Protein AF-A0A962W747-F1 (afdb_monomer_lite)

Radius of gyration: 13.43 Å; chains: 1; bounding box: 36×18×34 Å

Foldseek 3Di:
DAWDFPVRDWEDPVDPNHLVQWFKWKFKDFPNHGPDIGTWDDPPDTRDTDDDDDDPDWGKIKIWIWIARPVPGTITIDIDIDTDD

Secondary structure (DSSP, 8-state):
-B---TT-PPPBTTSSSBGGGSEEEEEEEETTEEEEEEE-EE-SSTTBEE------S-EEEEEEEEEE-TTT--EEEEEEEEEE-

pLDDT: mean 90.15, std 5.13, range [73.69, 96.75]

Structure (mmCIF, N/CA/C/O backbone):
data_AF-A0A962W747-F1
#
_entry.id   AF-A0A962W747-F1
#
loop_
_atom_site.group_PDB
_atom_site.id
_atom_site.type_symbol
_atom_site.label_atom_id
_atom_site.label_alt_id
_atom_site.label_comp_id
_atom_site.label_asym_id
_atom_site.label_entity_id
_atom_site.label_seq_id
_atom_site.pdbx_PDB_ins_code
_atom_site.Cartn_x
_atom_site.Cartn_y
_atom_site.Cartn_z
_atom_site.occupancy
_atom_site.B_iso_or_equiv
_atom_site.auth_seq_id
_atom_site.auth_comp_id
_atom_site.auth_asym_id
_atom_site.auth_atom_id
_atom_site.pdbx_PDB_model_num
ATOM 1 N N . ALA A 1 1 ? -3.191 6.153 -3.185 1.00 81.00 1 ALA A N 1
ATOM 2 C CA . ALA A 1 1 ? -2.042 6.483 -2.319 1.00 81.00 1 ALA A CA 1
ATOM 3 C C . ALA A 1 1 ? -0.845 6.828 -3.191 1.00 81.00 1 ALA A C 1
ATOM 5 O O . ALA A 1 1 ? -0.794 6.347 -4.324 1.00 81.00 1 ALA A O 1
ATOM 6 N N . HIS A 1 2 ? 0.074 7.657 -2.691 1.00 84.25 2 HIS A N 1
ATOM 7 C CA . HIS A 1 2 ? 1.329 7.958 -3.374 1.00 84.25 2 HIS A CA 1
ATOM 8 C C . HIS A 1 2 ? 2.473 7.288 -2.617 1.00 84.25 2 HIS A C 1
ATOM 10 O O . HIS A 1 2 ? 2.717 7.621 -1.465 1.00 84.25 2 HIS A O 1
ATOM 16 N N . VAL A 1 3 ? 3.167 6.351 -3.258 1.00 83.94 3 VAL A N 1
ATOM 17 C CA . VAL A 1 3 ? 4.284 5.626 -2.643 1.00 83.94 3 VAL A CA 1
ATOM 18 C C . VAL A 1 3 ? 5.489 5.724 -3.556 1.00 83.94 3 VAL A C 1
ATOM 20 O O . VAL A 1 3 ? 5.465 5.274 -4.701 1.00 83.94 3 VAL A O 1
ATOM 23 N N . ALA A 1 4 ? 6.556 6.314 -3.036 1.00 82.50 4 ALA A N 1
ATOM 24 C CA . ALA A 1 4 ? 7.851 6.361 -3.688 1.00 82.50 4 ALA A CA 1
ATOM 25 C C . ALA A 1 4 ? 8.874 5.578 -2.866 1.00 82.50 4 ALA A C 1
ATOM 27 O O . ALA A 1 4 ? 8.708 5.355 -1.665 1.00 82.50 4 ALA A O 1
ATOM 28 N N . LEU A 1 5 ? 9.951 5.172 -3.528 1.00 79.44 5 LEU A N 1
ATOM 29 C CA . LEU A 1 5 ? 11.111 4.611 -2.850 1.00 79.44 5 LEU A CA 1
ATOM 30 C C . LEU A 1 5 ? 11.738 5.647 -1.916 1.00 79.44 5 LEU A C 1
ATOM 32 O O . LEU A 1 5 ? 11.589 6.848 -2.134 1.00 79.44 5 LEU A O 1
ATOM 36 N N . MET A 1 6 ? 12.522 5.201 -0.931 1.00 73.69 6 MET A N 1
ATOM 37 C CA . MET A 1 6 ? 13.215 6.121 -0.016 1.00 73.69 6 MET A CA 1
ATOM 38 C C . MET A 1 6 ? 14.135 7.122 -0.730 1.00 73.69 6 MET A C 1
ATOM 40 O O . MET A 1 6 ? 14.327 8.236 -0.253 1.00 73.69 6 MET A O 1
ATOM 44 N N . CYS A 1 7 ? 14.676 6.758 -1.895 1.00 75.81 7 CYS A N 1
ATOM 45 C CA . CYS A 1 7 ? 15.462 7.659 -2.741 1.00 75.81 7 CYS A CA 1
ATOM 46 C C . CYS A 1 7 ? 14.619 8.708 -3.498 1.00 75.81 7 CYS A C 1
ATOM 48 O O . CYS A 1 7 ? 15.183 9.544 -4.200 1.00 75.81 7 CYS A O 1
ATOM 50 N N . GLY A 1 8 ? 13.288 8.660 -3.391 1.00 76.75 8 GLY A N 1
ATOM 51 C CA . GLY A 1 8 ? 12.346 9.565 -4.049 1.00 76.75 8 GLY A CA 1
ATOM 52 C C . GLY A 1 8 ? 12.108 9.273 -5.532 1.00 76.75 8 GLY A C 1
ATOM 53 O O . GLY A 1 8 ? 11.389 10.020 -6.193 1.00 76.75 8 GLY A O 1
ATOM 54 N N . CYS A 1 9 ? 12.703 8.213 -6.087 1.00 83.06 9 CYS A N 1
ATOM 55 C CA . CYS A 1 9 ? 12.516 7.890 -7.495 1.00 83.06 9 CYS A CA 1
ATOM 56 C C . CYS A 1 9 ? 11.072 7.434 -7.791 1.00 83.06 9 CYS A C 1
ATOM 58 O O . CYS A 1 9 ? 10.492 6.684 -6.998 1.00 83.06 9 CYS A O 1
ATOM 60 N N . PRO A 1 10 ? 10.508 7.840 -8.944 1.00 84.56 10 PRO A N 1
ATOM 61 C CA . PRO A 1 10 ? 9.164 7.444 -9.342 1.00 84.56 10 PRO A CA 1
ATOM 62 C C . PRO A 1 10 ? 9.094 5.949 -9.671 1.00 84.56 10 PRO A C 1
ATOM 64 O O . PRO A 1 10 ? 10.004 5.407 -10.302 1.00 84.56 10 PRO A O 1
ATOM 67 N N . ILE A 1 11 ? 7.983 5.316 -9.293 1.00 84.69 11 ILE A N 1
ATOM 68 C CA . ILE A 1 11 ? 7.663 3.920 -9.614 1.00 84.69 11 ILE A CA 1
ATOM 69 C C . ILE A 1 11 ? 6.655 3.915 -10.770 1.00 84.69 11 ILE A C 1
ATOM 71 O O . ILE A 1 11 ? 5.568 4.488 -10.651 1.00 84.69 11 ILE A O 1
ATOM 75 N N . THR A 1 12 ? 7.004 3.292 -11.897 1.00 87.00 12 THR A N 1
ATOM 76 C CA . THR A 1 12 ? 6.150 3.213 -13.098 1.00 87.00 12 THR A CA 1
ATOM 77 C C . THR A 1 12 ? 6.278 1.851 -13.782 1.00 87.00 12 THR A C 1
ATOM 79 O O . THR A 1 12 ? 7.356 1.257 -13.753 1.00 87.00 12 THR A O 1
ATOM 82 N N . PRO A 1 13 ? 5.221 1.326 -14.429 1.00 85.69 13 PRO A N 1
ATOM 83 C CA . PRO A 1 13 ? 5.333 0.108 -15.229 1.00 85.69 13 PRO A CA 1
ATOM 84 C C . PRO A 1 13 ? 6.380 0.267 -16.338 1.00 85.69 13 PRO A C 1
ATOM 86 O O . PRO A 1 13 ? 6.361 1.259 -17.068 1.00 85.69 13 PRO A O 1
ATOM 89 N N . ASN A 1 14 ? 7.273 -0.714 -16.480 1.00 87.31 14 ASN A N 1
ATOM 90 C CA . ASN A 1 14 ? 8.396 -0.711 -17.431 1.00 87.31 14 ASN A CA 1
ATOM 91 C C . ASN A 1 14 ? 9.415 0.434 -17.229 1.00 87.31 14 ASN A C 1
ATOM 93 O O . ASN A 1 14 ? 10.216 0.716 -18.122 1.00 87.31 14 ASN A O 1
ATOM 97 N N . GLY A 1 15 ? 9.380 1.114 -16.079 1.00 84.25 15 GLY A N 1
ATOM 98 C CA . GLY A 1 15 ? 10.368 2.118 -15.691 1.00 84.25 15 GLY A CA 1
ATOM 99 C C . GLY A 1 15 ? 11.649 1.508 -15.116 1.00 84.25 15 GLY A C 1
ATOM 100 O O . GLY A 1 15 ? 11.792 0.291 -15.006 1.00 84.25 15 GLY A O 1
ATOM 101 N N . LEU A 1 16 ? 12.584 2.372 -14.698 1.00 84.00 16 LEU A N 1
ATOM 102 C CA . LEU A 1 16 ? 13.781 1.947 -13.955 1.00 84.00 16 LEU A CA 1
ATOM 103 C C . LEU A 1 16 ? 13.394 1.225 -12.654 1.00 84.00 16 LEU A C 1
ATOM 105 O O . LEU A 1 16 ? 13.965 0.191 -12.318 1.00 84.00 16 LEU A O 1
ATOM 109 N N . TRP A 1 17 ? 12.384 1.763 -11.971 1.00 83.88 17 TRP A N 1
ATOM 110 C CA . TRP A 1 17 ? 11.701 1.138 -10.846 1.00 83.88 17 TRP A CA 1
ATOM 111 C C . TRP A 1 17 ? 10.356 0.616 -11.343 1.00 83.88 17 TRP A C 1
ATOM 113 O O . TRP A 1 17 ? 9.339 1.311 -11.309 1.00 83.88 17 TRP A O 1
ATOM 123 N N . ASP A 1 18 ? 10.410 -0.581 -11.923 1.00 85.06 18 ASP A N 1
ATOM 124 C CA . ASP A 1 18 ? 9.291 -1.197 -12.630 1.00 85.06 18 ASP A CA 1
ATOM 125 C C . ASP A 1 18 ? 8.198 -1.649 -11.660 1.00 85.06 18 ASP A C 1
ATOM 127 O O . ASP A 1 18 ? 8.370 -2.641 -10.955 1.00 85.06 18 ASP A O 1
ATOM 131 N N . ALA A 1 19 ? 7.051 -0.965 -11.678 1.00 84.69 19 ALA A N 1
ATOM 132 C CA . ALA A 1 19 ? 5.902 -1.273 -10.824 1.00 84.69 19 ALA A CA 1
ATOM 133 C C . ALA A 1 19 ? 5.446 -2.744 -10.910 1.00 84.69 19 ALA A C 1
ATOM 135 O O . ALA A 1 19 ? 4.909 -3.270 -9.943 1.00 84.69 19 ALA A O 1
ATOM 136 N N . ASN A 1 20 ? 5.681 -3.426 -12.039 1.00 87.00 20 ASN A N 1
ATOM 137 C CA . ASN A 1 20 ? 5.295 -4.830 -12.219 1.00 87.00 20 ASN A CA 1
ATOM 138 C C . ASN A 1 20 ? 6.146 -5.812 -11.399 1.00 87.00 20 ASN A C 1
ATOM 140 O O . ASN A 1 20 ? 5.792 -6.983 -11.281 1.00 87.00 20 ASN A O 1
ATOM 144 N N . LYS A 1 21 ? 7.291 -5.360 -10.879 1.00 87.75 21 LYS A N 1
ATOM 145 C CA . LYS A 1 21 ? 8.208 -6.170 -10.065 1.00 87.75 21 LYS A CA 1
ATOM 146 C C . LYS A 1 21 ? 8.007 -5.963 -8.569 1.00 87.75 21 LYS A C 1
ATOM 148 O O . LYS A 1 21 ? 8.660 -6.637 -7.780 1.00 87.75 21 LYS A O 1
ATOM 153 N N . TYR A 1 22 ? 7.146 -5.022 -8.199 1.00 89.38 22 TYR A N 1
ATOM 154 C CA . TYR A 1 22 ? 6.932 -4.611 -6.825 1.00 89.38 22 TYR A CA 1
ATOM 155 C C . TYR A 1 22 ? 5.694 -5.302 -6.272 1.00 89.38 22 TYR A C 1
ATOM 157 O O . TYR A 1 22 ? 4.662 -5.389 -6.936 1.00 89.38 22 TYR A O 1
ATOM 165 N N . GLU A 1 23 ? 5.787 -5.743 -5.026 1.00 92.50 23 GLU A N 1
ATOM 166 C CA . GLU A 1 23 ? 4.614 -6.066 -4.233 1.00 92.50 23 GLU A CA 1
ATOM 167 C C . GLU A 1 23 ? 4.075 -4.765 -3.643 1.00 92.50 23 GLU A C 1
ATOM 169 O O . GLU A 1 23 ? 4.739 -4.118 -2.830 1.00 92.50 23 GLU A O 1
ATOM 174 N N . ILE A 1 24 ? 2.890 -4.355 -4.090 1.00 93.38 24 ILE A N 1
ATOM 175 C CA . ILE A 1 24 ? 2.275 -3.100 -3.664 1.00 93.38 24 ILE A CA 1
ATOM 176 C C . ILE A 1 24 ? 0.940 -3.417 -3.018 1.00 93.38 24 ILE A C 1
ATOM 178 O O . ILE A 1 24 ? 0.011 -3.852 -3.699 1.00 93.38 24 ILE A O 1
ATOM 182 N N . SER A 1 25 ? 0.842 -3.179 -1.714 1.00 95.94 25 SER A N 1
ATOM 183 C CA . SER A 1 25 ? -0.337 -3.532 -0.923 1.00 95.94 25 SER A CA 1
ATOM 184 C C . SER A 1 25 ? -0.626 -2.485 0.144 1.00 95.94 25 S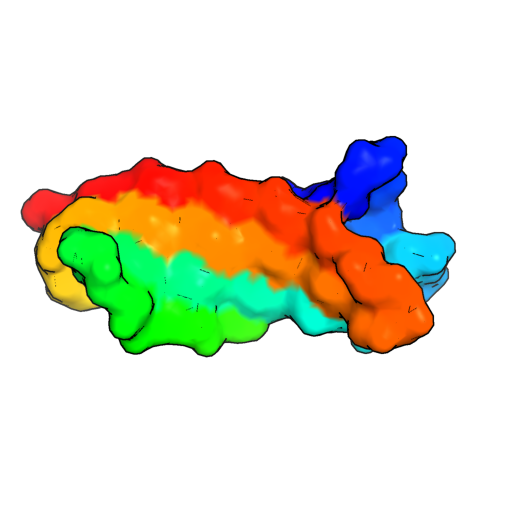ER A C 1
ATOM 186 O O . SER A 1 25 ? 0.255 -1.744 0.582 1.00 95.94 25 SER A O 1
ATOM 188 N N . ALA A 1 26 ? -1.882 -2.437 0.575 1.00 96.00 26 ALA A N 1
ATOM 189 C CA . ALA A 1 26 ? -2.346 -1.648 1.702 1.00 9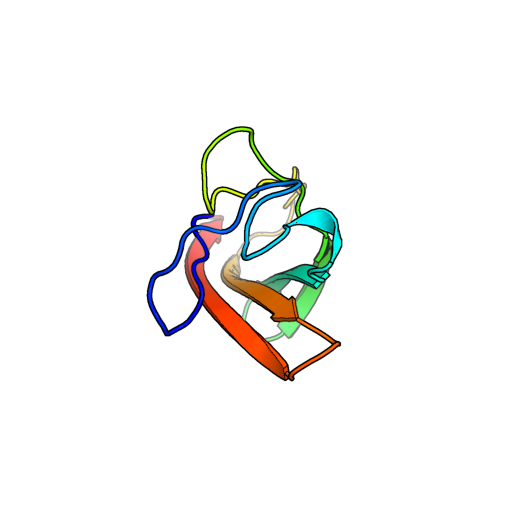6.00 26 ALA A CA 1
ATOM 190 C C . ALA A 1 26 ? -2.808 -2.574 2.830 1.00 96.00 26 ALA A C 1
ATOM 192 O O . ALA A 1 26 ? -3.738 -3.358 2.651 1.00 96.00 26 ALA A O 1
ATOM 193 N N . ILE A 1 27 ? -2.181 -2.454 3.996 1.00 96.69 27 ILE A N 1
ATOM 194 C CA . ILE A 1 27 ? -2.634 -3.082 5.238 1.00 96.69 27 ILE A CA 1
ATOM 195 C C . ILE A 1 27 ? -3.667 -2.154 5.871 1.00 96.69 27 ILE A C 1
ATOM 197 O O . ILE A 1 27 ? -3.403 -0.965 6.061 1.00 96.69 27 ILE A O 1
ATOM 201 N N . ILE A 1 28 ? -4.841 -2.698 6.181 1.00 96.31 28 ILE A N 1
ATOM 202 C CA . ILE A 1 28 ? -5.969 -1.967 6.752 1.00 96.31 28 ILE A CA 1
ATOM 203 C C . ILE A 1 28 ? -6.127 -2.394 8.200 1.00 96.31 28 ILE A C 1
ATOM 205 O O . ILE A 1 28 ? -6.519 -3.522 8.499 1.00 96.31 28 ILE A O 1
ATOM 209 N N . GLU A 1 29 ? -5.862 -1.470 9.109 1.00 96.75 29 GLU A N 1
ATOM 210 C CA . GLU A 1 29 ? -6.036 -1.664 10.540 1.00 96.75 29 GLU A CA 1
ATOM 211 C C . GLU A 1 29 ? -7.251 -0.883 11.023 1.00 96.75 29 GLU A C 1
ATOM 213 O O . GLU A 1 29 ? -7.402 0.297 10.709 1.00 96.75 29 GLU A O 1
ATOM 218 N N . ARG A 1 30 ? -8.100 -1.511 11.837 1.00 96.31 30 ARG A N 1
ATOM 219 C CA . ARG A 1 30 ? -9.217 -0.863 12.524 1.00 96.31 30 ARG A CA 1
ATOM 220 C C . ARG A 1 30 ? -9.032 -0.999 14.024 1.00 96.31 30 ARG A C 1
ATOM 222 O O . ARG A 1 30 ? -8.937 -2.104 14.549 1.00 96.31 30 ARG A O 1
ATOM 229 N N . ASN A 1 31 ? -9.004 0.129 14.729 1.00 94.88 31 ASN A N 1
ATOM 230 C CA . ASN A 1 31 ? -8.802 0.182 16.182 1.00 94.88 31 ASN A CA 1
ATOM 231 C C . ASN A 1 31 ? -7.568 -0.628 16.651 1.00 94.88 31 ASN A C 1
ATOM 233 O O . ASN A 1 31 ? -7.614 -1.287 17.687 1.00 94.88 31 ASN A O 1
ATOM 237 N N . GLY A 1 32 ? -6.485 -0.606 15.865 1.00 93.12 32 GLY A N 1
ATOM 238 C CA . GLY A 1 32 ? -5.234 -1.315 16.162 1.00 93.12 32 GLY A CA 1
ATOM 239 C C . GLY A 1 32 ? -5.244 -2.818 15.863 1.00 93.12 32 GLY A C 1
ATOM 240 O O . GLY A 1 32 ? -4.316 -3.515 16.255 1.00 93.12 32 GLY A O 1
ATOM 241 N N . THR A 1 33 ? -6.284 -3.337 15.203 1.00 94.69 33 THR A N 1
ATOM 242 C CA . THR A 1 33 ? -6.328 -4.722 14.710 1.00 94.69 33 THR A CA 1
ATOM 243 C C . THR A 1 33 ? -6.302 -4.720 13.188 1.00 94.69 33 THR A C 1
ATOM 245 O O . THR A 1 33 ? -7.102 -4.019 12.570 1.00 94.69 33 THR A O 1
ATOM 248 N N . VAL A 1 34 ? -5.414 -5.508 12.579 1.00 95.38 34 VAL A N 1
ATOM 249 C CA . VAL A 1 34 ? -5.410 -5.729 11.125 1.00 95.38 34 VAL A CA 1
ATOM 250 C C . VAL A 1 34 ? -6.717 -6.421 10.735 1.00 95.38 34 VAL A C 1
ATOM 252 O O . VAL A 1 34 ? -7.009 -7.513 11.218 1.00 95.38 34 VAL A O 1
ATOM 255 N N . GLU A 1 35 ? -7.512 -5.774 9.889 1.00 93.62 35 GLU A N 1
ATOM 256 C CA . GLU A 1 35 ? -8.753 -6.337 9.344 1.00 93.62 35 GLU A CA 1
ATOM 257 C C . GLU A 1 35 ? -8.514 -6.964 7.970 1.00 93.62 35 GLU A C 1
ATOM 259 O O . GLU A 1 35 ? -9.118 -7.989 7.670 1.00 93.62 35 GLU A O 1
ATOM 264 N N . ASP A 1 36 ? -7.656 -6.357 7.142 1.00 94.25 36 ASP A N 1
ATOM 265 C CA . ASP A 1 36 ? -7.430 -6.809 5.768 1.00 94.25 36 ASP A CA 1
ATOM 266 C C . ASP A 1 36 ? -6.059 -6.369 5.222 1.00 94.25 36 ASP A C 1
ATOM 268 O O . ASP A 1 36 ? -5.409 -5.465 5.754 1.00 94.25 36 ASP A O 1
ATOM 272 N N . THR A 1 37 ? -5.612 -7.007 4.143 1.00 95.94 37 THR A N 1
ATOM 273 C CA . THR A 1 37 ? -4.465 -6.587 3.330 1.00 95.94 37 THR A CA 1
ATOM 274 C C . THR A 1 37 ? -4.836 -6.692 1.858 1.00 95.94 37 THR A C 1
ATOM 276 O O . THR A 1 37 ? -5.103 -7.780 1.353 1.00 95.94 37 THR A O 1
ATOM 279 N N . VAL A 1 38 ? -4.841 -5.556 1.163 1.00 95.75 38 VAL A N 1
ATOM 280 C CA . VAL A 1 38 ? -5.380 -5.451 -0.196 1.00 95.75 38 VAL A CA 1
ATOM 281 C C . VAL A 1 38 ? -4.265 -5.085 -1.177 1.00 95.75 38 VAL A C 1
ATOM 283 O O . VAL A 1 38 ? -3.587 -4.079 -0.949 1.00 95.75 38 VAL A O 1
ATOM 286 N N . PRO A 1 39 ? -4.067 -5.839 -2.276 1.00 95.00 39 PRO A N 1
ATOM 287 C CA . PRO A 1 39 ? -3.118 -5.449 -3.313 1.00 95.00 39 PRO A CA 1
ATOM 288 C C . PRO A 1 39 ? -3.597 -4.171 -4.011 1.00 95.00 39 PRO A C 1
ATOM 290 O O . PRO A 1 39 ? -4.790 -3.997 -4.266 1.00 95.00 39 PRO A O 1
ATOM 293 N N . LEU A 1 40 ? -2.667 -3.278 -4.337 1.00 93.38 40 LEU A N 1
ATOM 294 C CA . LEU A 1 40 ? -2.943 -2.054 -5.079 1.00 93.38 40 LEU A CA 1
ATOM 295 C C . LEU A 1 40 ? -2.462 -2.168 -6.523 1.00 93.38 40 LEU A C 1
ATOM 297 O O . LEU A 1 40 ? -1.415 -2.742 -6.816 1.00 93.38 40 LEU A O 1
ATOM 301 N N . ASN A 1 41 ? -3.197 -1.538 -7.433 1.00 91.69 41 ASN A N 1
ATOM 302 C CA . ASN A 1 41 ? -2.839 -1.462 -8.842 1.00 91.69 41 ASN A CA 1
ATOM 303 C C . ASN A 1 41 ? -2.323 -0.067 -9.195 1.00 91.69 41 ASN A C 1
ATOM 305 O O . ASN A 1 41 ? -2.757 0.934 -8.619 1.00 91.69 41 ASN A O 1
ATOM 309 N N . PHE A 1 42 ? -1.418 -0.000 -10.172 1.00 88.56 42 PHE A N 1
ATOM 310 C CA . PHE A 1 42 ? -0.935 1.266 -10.719 1.00 88.56 42 PHE A CA 1
ATOM 311 C C . PHE A 1 42 ? -2.106 2.093 -11.263 1.00 88.56 42 PHE A C 1
ATOM 313 O O . PHE A 1 42 ? -2.877 1.616 -12.094 1.00 88.56 42 PHE A O 1
ATOM 320 N N . ALA A 1 43 ? -2.235 3.330 -10.788 1.00 90.69 43 ALA A N 1
ATOM 321 C CA . ALA A 1 43 ? -3.387 4.190 -11.057 1.00 90.69 43 ALA A CA 1
ATOM 322 C C . ALA A 1 43 ? -3.230 5.064 -12.317 1.00 90.69 43 ALA A C 1
ATOM 324 O O . ALA A 1 43 ? -4.077 5.908 -12.587 1.00 90.69 43 ALA A O 1
ATOM 325 N N . GLY A 1 44 ? -2.158 4.876 -13.093 1.00 85.69 44 GLY A N 1
ATOM 326 C CA . GLY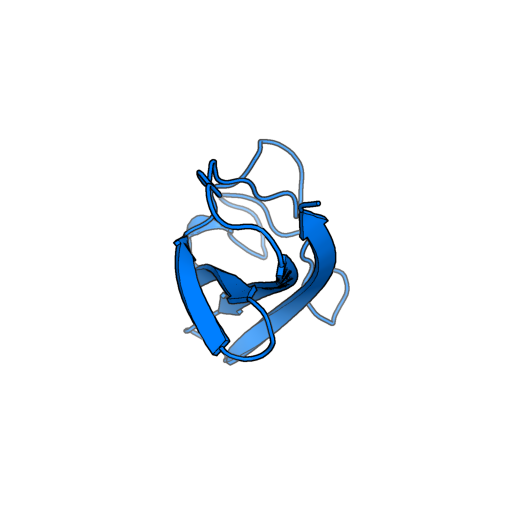 A 1 44 ? -1.896 5.607 -14.339 1.00 85.69 44 GLY A CA 1
ATOM 327 C C . GLY A 1 44 ? -0.872 6.736 -14.207 1.00 85.69 44 GLY A C 1
ATOM 328 O O . GLY A 1 44 ? -0.252 7.105 -15.201 1.00 85.69 44 GLY A O 1
ATOM 329 N N . GLU A 1 45 ? -0.626 7.227 -12.991 1.00 89.12 45 GLU A N 1
ATOM 330 C CA . GLU A 1 45 ? 0.382 8.251 -12.700 1.00 89.12 45 GLU A CA 1
ATOM 331 C C . GLU A 1 45 ? 1.541 7.686 -11.876 1.00 89.12 45 GLU A C 1
ATOM 333 O O . GLU A 1 45 ? 1.374 6.761 -11.080 1.00 89.12 45 GLU A O 1
ATOM 338 N N . ALA A 1 46 ? 2.735 8.252 -12.062 1.00 87.50 46 ALA A N 1
ATOM 339 C CA . ALA A 1 46 ? 3.946 7.794 -11.390 1.00 87.50 46 ALA A CA 1
ATOM 340 C C . ALA A 1 46 ? 3.770 7.741 -9.867 1.00 87.50 46 ALA A C 1
ATOM 342 O O . ALA A 1 46 ? 3.319 8.707 -9.245 1.00 87.50 46 ALA A O 1
ATOM 343 N N . SER A 1 47 ? 4.150 6.606 -9.276 1.00 87.81 47 SER A N 1
ATOM 344 C CA . SER A 1 47 ? 4.036 6.346 -7.839 1.00 87.81 47 SER A CA 1
ATOM 345 C C . SER A 1 47 ? 2.609 6.417 -7.279 1.00 87.81 47 SER A C 1
ATOM 347 O O . SER A 1 47 ? 2.443 6.436 -6.061 1.00 87.81 47 SER A O 1
ATOM 349 N N . GLN A 1 48 ? 1.570 6.447 -8.121 1.00 91.38 48 GLN A N 1
ATOM 350 C CA . GLN A 1 48 ? 0.183 6.408 -7.671 1.00 91.38 48 GLN A CA 1
ATOM 351 C C . GLN A 1 48 ? -0.405 5.012 -7.813 1.00 91.38 48 GLN A C 1
ATOM 353 O O . GLN A 1 48 ? -0.388 4.401 -8.883 1.00 91.38 48 GLN A O 1
ATOM 358 N N . PHE A 1 49 ? -0.986 4.541 -6.714 1.00 92.06 49 PHE A N 1
ATOM 359 C CA . PHE A 1 49 ? -1.593 3.223 -6.623 1.00 92.06 49 PHE A CA 1
ATOM 360 C C . PHE A 1 49 ? -2.976 3.308 -5.991 1.00 92.06 49 PHE A C 1
ATOM 362 O O . PHE A 1 49 ? -3.229 4.137 -5.106 1.00 92.06 49 PHE A O 1
ATOM 369 N N . SER A 1 50 ? -3.883 2.455 -6.455 1.00 92.81 50 SER A N 1
ATOM 370 C CA . SER A 1 50 ? -5.277 2.449 -6.023 1.00 92.81 50 SER A CA 1
ATOM 371 C C . SER A 1 50 ? -5.839 1.035 -5.933 1.00 92.81 50 SER A C 1
ATOM 373 O O . SER A 1 50 ? -5.452 0.151 -6.693 1.00 92.81 50 SER A O 1
ATOM 375 N N . ALA A 1 51 ? -6.769 0.856 -5.003 1.00 92.69 51 ALA A N 1
ATOM 376 C CA . ALA A 1 51 ? -7.669 -0.281 -4.920 1.00 92.69 51 ALA A CA 1
ATOM 377 C C . ALA A 1 51 ? -9.011 0.217 -4.385 1.00 92.69 51 ALA A C 1
ATOM 379 O O . ALA A 1 51 ? -9.083 1.256 -3.722 1.00 92.69 51 ALA A O 1
ATOM 380 N N . THR A 1 52 ? -10.073 -0.525 -4.677 1.00 92.12 52 THR A N 1
ATOM 381 C CA . THR A 1 52 ? -11.392 -0.272 -4.095 1.00 92.12 52 THR A CA 1
ATOM 382 C C . THR A 1 52 ? -11.587 -1.211 -2.920 1.00 92.12 52 THR A C 1
ATOM 384 O O . THR A 1 52 ? -11.408 -2.416 -3.067 1.00 92.12 52 THR A O 1
ATOM 387 N N . VAL A 1 53 ? -11.973 -0.661 -1.771 1.00 89.62 53 VAL A N 1
ATOM 388 C CA . VAL A 1 53 ? -12.223 -1.436 -0.554 1.00 89.62 53 VAL A CA 1
ATOM 389 C C . VAL A 1 53 ? -13.566 -1.028 0.032 1.00 89.62 53 VAL A C 1
ATOM 391 O O . VAL A 1 53 ? -13.896 0.158 0.079 1.00 89.62 53 VAL A O 1
ATOM 394 N N . SER A 1 54 ? -14.356 -2.005 0.467 1.00 89.62 54 SER A N 1
ATOM 395 C CA . SER A 1 54 ? -15.630 -1.762 1.142 1.00 89.62 54 SER A CA 1
ATOM 396 C C . SER A 1 54 ? -15.426 -1.799 2.651 1.00 89.62 54 SER A C 1
ATOM 398 O O . SER A 1 54 ? -15.060 -2.832 3.200 1.00 89.62 54 SER A O 1
ATOM 400 N N . LEU A 1 55 ? -15.670 -0.668 3.313 1.00 90.06 55 LEU A N 1
ATOM 401 C CA . LEU A 1 55 ? -15.585 -0.534 4.766 1.00 90.06 55 LEU A CA 1
ATOM 402 C C . LEU A 1 55 ? -16.985 -0.267 5.320 1.00 90.06 55 LEU A C 1
ATOM 404 O O . LEU A 1 55 ? -17.556 0.801 5.112 1.00 90.06 55 LEU A O 1
ATOM 408 N N . ASP A 1 56 ? -17.546 -1.252 6.006 1.00 88.94 56 ASP A N 1
ATOM 409 C CA . ASP A 1 56 ? -18.907 -1.245 6.550 1.00 88.94 56 ASP A CA 1
ATOM 410 C C . ASP A 1 56 ? -18.940 -0.981 8.065 1.00 88.94 56 ASP A C 1
ATOM 412 O O . ASP A 1 56 ? -19.966 -0.588 8.626 1.00 88.94 56 ASP A O 1
ATOM 416 N N . LYS A 1 57 ? -17.803 -1.156 8.743 1.00 93.00 57 LYS A N 1
ATOM 417 C CA . LYS A 1 57 ? -17.684 -0.983 10.193 1.00 93.00 57 LYS A CA 1
ATOM 418 C C . LYS A 1 57 ? -17.253 0.437 10.556 1.00 93.00 57 LYS A C 1
ATOM 420 O O . LYS A 1 57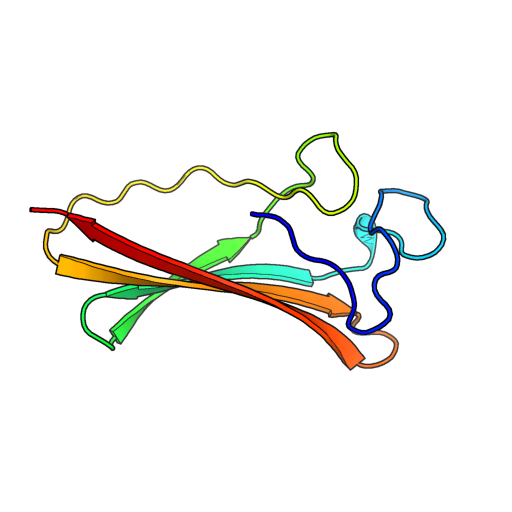 ? -16.321 0.999 9.983 1.00 93.00 57 LYS A O 1
ATOM 425 N N . LYS A 1 58 ? -17.864 0.984 11.605 1.00 95.06 58 LYS A N 1
ATOM 426 C CA . LYS A 1 58 ? -17.390 2.209 12.264 1.00 95.06 58 LYS A CA 1
ATOM 427 C C . LYS A 1 58 ? -16.084 1.952 13.017 1.00 95.06 58 LYS A C 1
ATOM 429 O O . LYS A 1 58 ? -15.833 0.836 13.490 1.00 95.06 58 LYS A O 1
ATOM 434 N N . GLY A 1 59 ? -15.270 2.993 13.161 1.00 94.88 59 GLY A N 1
ATOM 435 C CA . GLY A 1 59 ? -14.004 2.924 13.889 1.00 94.88 59 GLY A CA 1
ATOM 436 C C . GLY A 1 59 ? -12.925 3.842 13.330 1.00 94.88 59 GLY A C 1
ATOM 437 O O . GLY A 1 59 ? -13.131 4.533 12.331 1.00 94.88 59 GLY A O 1
ATOM 438 N N . SER A 1 60 ? -11.776 3.836 14.005 1.00 96.31 60 SER A N 1
ATOM 439 C CA . SER A 1 60 ? -10.557 4.490 13.535 1.00 96.31 60 SER A CA 1
ATOM 440 C C . SER A 1 60 ? -9.789 3.529 12.644 1.00 96.31 60 SER A C 1
ATOM 442 O O . SER A 1 60 ? -9.477 2.419 13.077 1.00 96.31 60 SER A O 1
ATOM 444 N N . TYR A 1 61 ? -9.471 3.967 11.434 1.00 96.56 61 TYR A N 1
ATOM 445 C CA . TYR A 1 61 ? -8.715 3.215 10.450 1.00 96.56 61 TYR A CA 1
ATOM 446 C C . TYR A 1 61 ? -7.314 3.794 10.275 1.00 96.56 61 TYR A C 1
ATOM 448 O O . TYR A 1 61 ? -7.135 5.014 10.207 1.00 96.56 61 TYR A O 1
ATOM 456 N N . GLN A 1 62 ? -6.338 2.901 10.168 1.00 96.31 62 GLN A N 1
ATOM 457 C CA . GLN A 1 62 ? -4.980 3.192 9.737 1.00 96.31 62 GLN A CA 1
ATOM 458 C C . GLN A 1 62 ? -4.684 2.345 8.503 1.00 96.31 62 GLN A C 1
ATOM 460 O O . GLN A 1 62 ? -4.888 1.134 8.499 1.00 96.31 62 GLN A O 1
ATOM 465 N N . LEU A 1 63 ? -4.240 3.007 7.444 1.00 95.06 63 LEU A N 1
ATOM 466 C CA . LEU A 1 63 ? -3.754 2.391 6.225 1.00 95.06 63 LEU A CA 1
ATOM 467 C C . LEU A 1 63 ? -2.239 2.494 6.219 1.00 95.06 63 LEU A C 1
ATOM 469 O O . LEU A 1 63 ? -1.702 3.600 6.282 1.00 95.06 63 LEU A O 1
ATOM 473 N N . THR A 1 64 ? -1.580 1.352 6.088 1.00 96.00 64 THR A N 1
ATOM 474 C CA . THR A 1 64 ? -0.146 1.275 5.813 1.00 96.00 64 THR A CA 1
ATOM 475 C C . THR A 1 64 ? 0.021 0.767 4.394 1.00 96.00 64 THR A C 1
ATOM 477 O O . THR A 1 64 ? -0.254 -0.400 4.117 1.00 96.00 64 THR A O 1
ATOM 480 N N . VAL A 1 65 ? 0.430 1.642 3.482 1.00 94.81 65 VAL A N 1
ATOM 481 C CA . VAL A 1 65 ? 0.668 1.282 2.085 1.00 94.81 65 VAL A CA 1
ATOM 482 C C . VAL A 1 65 ? 2.154 1.080 1.878 1.00 94.81 65 VAL A C 1
ATOM 484 O O . VAL A 1 65 ? 2.936 1.977 2.175 1.00 94.81 65 VAL A O 1
ATOM 487 N N . TYR A 1 66 ? 2.549 -0.068 1.340 1.00 94.19 66 TYR A N 1
ATOM 488 C CA . TYR A 1 66 ? 3.945 -0.348 1.033 1.00 94.19 66 TYR A CA 1
ATOM 489 C C . TYR A 1 66 ? 4.132 -0.731 -0.432 1.00 94.19 66 TYR A C 1
ATOM 491 O O . TYR A 1 66 ? 3.240 -1.299 -1.059 1.00 94.19 66 TYR A O 1
ATOM 499 N N . ALA A 1 67 ? 5.309 -0.410 -0.962 1.00 92.44 67 ALA A N 1
ATOM 500 C CA . ALA A 1 67 ? 5.809 -0.872 -2.248 1.00 92.44 67 ALA A CA 1
ATOM 501 C C . ALA A 1 67 ? 7.151 -1.565 -2.001 1.00 92.44 67 ALA A C 1
ATOM 503 O O . ALA A 1 67 ? 8.152 -0.893 -1.748 1.00 92.44 67 ALA A O 1
ATOM 504 N N . TYR A 1 68 ? 7.148 -2.894 -2.028 1.00 92.44 68 TYR A N 1
ATOM 505 C CA . TYR A 1 68 ? 8.283 -3.749 -1.695 1.00 92.44 68 TYR A CA 1
ATOM 506 C C . TYR A 1 68 ? 8.903 -4.358 -2.954 1.00 92.44 68 TYR A C 1
ATOM 508 O O . TYR A 1 68 ? 8.211 -4.984 -3.755 1.00 92.44 68 TYR A O 1
ATOM 516 N N . ASP A 1 69 ? 10.214 -4.195 -3.115 1.00 90.38 69 ASP A N 1
ATOM 517 C CA . ASP A 1 69 ? 11.004 -4.848 -4.157 1.00 90.38 69 ASP A CA 1
ATOM 518 C C . ASP A 1 69 ? 11.639 -6.139 -3.603 1.00 90.38 69 ASP A C 1
ATOM 520 O O . ASP A 1 69 ? 12.621 -6.070 -2.853 1.00 90.38 69 ASP A O 1
ATOM 524 N N . PRO A 1 70 ? 11.140 -7.334 -3.966 1.00 88.94 70 PRO A N 1
ATOM 525 C CA . PRO A 1 70 ? 11.678 -8.595 -3.460 1.00 88.94 70 PRO A CA 1
ATOM 526 C C . PRO A 1 70 ? 13.102 -8.895 -3.951 1.00 88.94 70 PRO A C 1
ATOM 528 O O . PRO A 1 70 ? 13.777 -9.742 -3.369 1.00 88.94 70 PRO A O 1
ATOM 531 N N . ALA A 1 71 ? 13.588 -8.231 -5.007 1.00 88.31 71 ALA A N 1
ATOM 532 C CA . ALA A 1 71 ? 14.910 -8.507 -5.565 1.00 88.31 71 ALA A CA 1
ATOM 533 C C . ALA A 1 71 ? 16.050 -7.876 -4.749 1.00 88.31 71 ALA A C 1
ATOM 535 O O . ALA A 1 71 ? 17.172 -8.383 -4.764 1.00 88.31 71 ALA A O 1
ATOM 536 N N . ASN A 1 72 ? 15.788 -6.761 -4.063 1.00 86.75 72 ASN A N 1
ATOM 537 C CA . ASN A 1 72 ? 16.806 -6.000 -3.325 1.00 86.75 72 ASN A CA 1
ATOM 538 C C . ASN A 1 72 ? 16.346 -5.516 -1.935 1.00 86.75 72 ASN A C 1
ATOM 540 O O . ASN A 1 72 ? 17.149 -4.947 -1.198 1.00 86.75 72 ASN A O 1
ATOM 544 N N . GLY A 1 73 ? 15.085 -5.751 -1.564 1.00 86.50 73 GLY A N 1
ATOM 545 C CA . GLY A 1 73 ? 14.502 -5.377 -0.277 1.00 86.50 73 GLY A CA 1
ATOM 546 C C . GLY A 1 73 ? 14.112 -3.903 -0.145 1.00 86.50 73 GLY A C 1
ATOM 547 O O . GLY A 1 73 ? 13.685 -3.480 0.931 1.00 86.50 73 GLY A O 1
ATOM 548 N N . ASN A 1 74 ? 14.262 -3.100 -1.200 1.00 87.38 74 ASN A N 1
ATOM 549 C CA . ASN A 1 74 ? 13.906 -1.689 -1.161 1.00 87.38 74 ASN A CA 1
ATOM 550 C C . ASN A 1 74 ? 12.397 -1.535 -0.941 1.00 87.38 74 ASN A C 1
ATOM 552 O O . ASN A 1 74 ? 11.595 -2.185 -1.608 1.00 87.38 74 ASN A O 1
ATOM 556 N N . THR A 1 75 ? 12.018 -0.688 0.013 1.00 90.19 75 THR A N 1
ATOM 557 C CA . THR A 1 75 ? 10.622 -0.539 0.431 1.00 90.19 75 THR A CA 1
ATOM 558 C C . THR A 1 75 ? 10.263 0.935 0.542 1.00 90.19 75 THR A C 1
ATOM 560 O O . THR A 1 75 ? 10.872 1.675 1.315 1.00 90.19 75 THR A O 1
ATOM 563 N N . GLY A 1 76 ? 9.267 1.362 -0.229 1.00 90.44 76 GLY A N 1
ATOM 564 C CA . GLY A 1 76 ? 8.563 2.624 -0.011 1.00 90.44 76 GLY A CA 1
ATOM 565 C C . GLY A 1 76 ? 7.368 2.399 0.907 1.00 90.44 76 GLY A C 1
ATOM 566 O O . GLY A 1 76 ? 6.703 1.373 0.778 1.00 90.44 76 GLY A O 1
ATOM 567 N N . VAL A 1 77 ? 7.085 3.329 1.820 1.00 92.25 77 VAL A N 1
ATOM 568 C CA . VAL A 1 77 ? 5.932 3.238 2.729 1.00 92.25 77 VAL A CA 1
ATOM 569 C C . VAL A 1 77 ? 5.228 4.590 2.813 1.00 92.25 77 VAL A C 1
ATOM 571 O O . VAL A 1 77 ? 5.889 5.623 2.896 1.00 92.25 77 VAL A O 1
ATOM 574 N N . ASP A 1 78 ? 3.900 4.565 2.806 1.00 92.06 78 ASP A N 1
ATOM 575 C CA . ASP A 1 78 ? 3.013 5.703 3.039 1.00 92.06 78 ASP A CA 1
ATO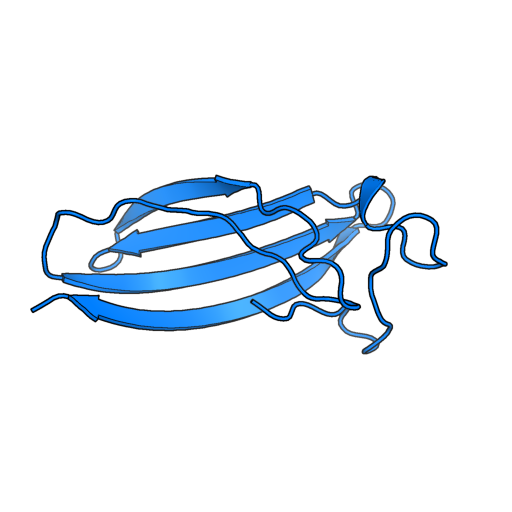M 576 C C . ASP A 1 78 ? 1.947 5.323 4.076 1.00 92.06 78 ASP A C 1
ATOM 578 O O . ASP A 1 78 ? 1.562 4.156 4.197 1.00 92.06 78 ASP A O 1
ATOM 582 N N . PHE A 1 79 ? 1.460 6.309 4.826 1.00 92.50 79 PHE A N 1
ATOM 583 C CA . PHE A 1 79 ? 0.481 6.100 5.889 1.00 92.50 79 PHE A CA 1
ATOM 584 C C . PHE A 1 79 ? -0.689 7.065 5.741 1.00 92.50 79 PHE A C 1
ATOM 586 O O . PHE A 1 79 ? -0.504 8.264 5.539 1.00 92.50 79 PHE A O 1
ATOM 593 N N . ALA A 1 80 ? -1.905 6.564 5.937 1.00 92.44 80 ALA A N 1
ATOM 594 C CA . ALA A 1 80 ? -3.100 7.396 5.995 1.00 92.44 80 ALA A CA 1
ATOM 595 C C . ALA A 1 80 ? -4.004 6.959 7.146 1.00 92.44 80 ALA A C 1
ATOM 597 O O . ALA A 1 80 ? -4.195 5.770 7.383 1.00 92.44 80 ALA A O 1
ATOM 598 N N . THR A 1 81 ? -4.596 7.916 7.853 1.00 94.31 81 THR A N 1
ATOM 599 C CA . THR A 1 81 ? -5.534 7.640 8.945 1.00 94.31 81 THR A CA 1
ATOM 600 C C . THR A 1 81 ? -6.850 8.362 8.708 1.00 94.31 81 THR A C 1
ATOM 602 O O . THR A 1 81 ? -6.887 9.500 8.239 1.00 94.31 81 THR A O 1
ATOM 605 N N . PHE A 1 82 ? -7.958 7.689 9.005 1.00 93.69 82 PHE A N 1
ATOM 606 C CA . PHE A 1 82 ? -9.298 8.266 8.913 1.00 93.69 82 PHE A CA 1
ATOM 607 C C . PHE A 1 82 ? -10.259 7.541 9.855 1.00 93.69 82 PHE A C 1
ATOM 609 O O . PHE A 1 82 ? -9.959 6.466 10.363 1.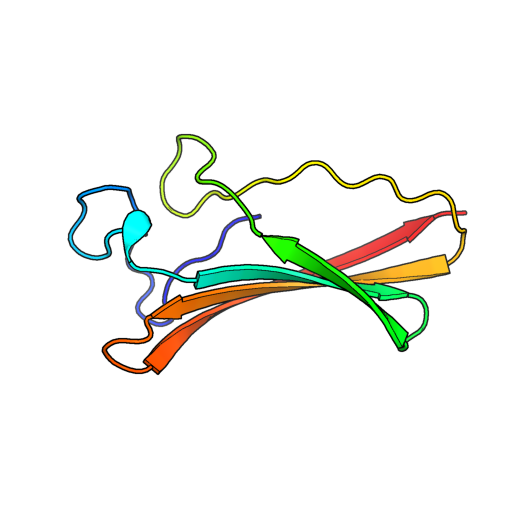00 93.69 82 PHE A O 1
ATOM 616 N N . ALA A 1 83 ? -11.430 8.123 10.103 1.00 94.12 83 ALA A N 1
ATOM 617 C CA . ALA A 1 83 ? -12.445 7.516 10.958 1.00 94.12 83 ALA A CA 1
ATOM 618 C C . ALA A 1 83 ? -13.798 7.455 10.248 1.00 94.12 83 ALA A C 1
ATOM 620 O O . ALA A 1 83 ? -14.229 8.435 9.640 1.00 94.12 83 ALA A O 1
ATOM 621 N N . ILE A 1 84 ? -14.484 6.321 10.386 1.00 93.19 84 ILE A N 1
ATOM 622 C CA . ILE A 1 84 ? -15.873 6.142 9.949 1.00 93.19 84 ILE A CA 1
ATOM 623 C C . ILE A 1 84 ? -16.770 6.278 11.183 1.00 93.19 84 ILE A C 1
ATOM 625 O O . ILE A 1 84 ? -16.602 5.533 12.154 1.00 93.19 84 ILE A O 1
ATOM 629 N N . LYS A 1 85 ? -17.685 7.255 11.152 1.00 86.69 85 LYS A N 1
ATOM 630 C CA . LYS A 1 85 ? -18.556 7.644 12.275 1.00 86.69 85 LYS A CA 1
ATOM 631 C C . LYS A 1 85 ? -19.951 7.046 12.211 1.00 86.69 85 LYS A C 1
ATOM 633 O O . LYS A 1 85 ? -20.458 6.734 11.117 1.00 86.69 85 LYS A O 1
#

Sequence (85 aa):
AHVALMCGCPITPNGLWDANKYEISAIIERNGTVEDTVPLNFAGEASQFSATVSLDKKGSYQLTVYAYDPANGNTGVDFATFAIK